Protein AF-A0A858AS15-F1 (afdb_monomer)

Radius of gyration: 31.45 Å; Cα contacts (8 Å, |Δi|>4): 24; chains: 1; bounding box: 59×58×89 Å

Sequence (136 aa):
MSDKKNLKEQKAQDKLNKIKEKQAKKQQKLEAKKSKKEEFTKLYNEFEGHDGTREGKIKAAKTKRIKKEKEKIDYKLAFKEAPVKFLKEVNKIQWSSRKNLGTKFLWVIIFIAIFGVFFFCVDWIFQTLFELIKII

Foldseek 3Di:
DPVVVVVVVVVVVVVVVVVVVVVVVVVVVVVVVVVVVVLLVVQLVVDCFPVNDSVSSNVVSVVPPDPPPPPPPPVVVCVVCVVVVVVVVVVVDPDQDPVNVVVVVVVVVVVVVVVVVVVVVVVVVVVVVCVVVVVD

Structure (mmCIF, N/CA/C/O backbone):
data_AF-A0A858AS15-F1
#
_entry.id   AF-A0A858AS15-F1
#
loop_
_atom_site.group_PDB
_atom_site.id
_atom_site.type_symbol
_atom_site.label_atom_id
_atom_site.label_alt_id
_atom_site.label_comp_id
_atom_site.label_asym_id
_atom_site.label_entity_id
_atom_site.label_seq_id
_atom_site.pdbx_PDB_ins_code
_atom_site.Cartn_x
_atom_site.Cartn_y
_atom_site.Cartn_z
_atom_site.occupancy
_atom_site.B_iso_or_equiv
_atom_site.auth_seq_id
_atom_site.auth_comp_id
_atom_site.auth_asym_id
_atom_site.auth_atom_id
_atom_site.pdbx_PDB_model_num
ATOM 1 N N . MET A 1 1 ? 3.292 10.365 48.286 1.00 51.41 1 MET A N 1
ATOM 2 C CA . MET A 1 1 ? 3.691 9.026 47.774 1.00 51.41 1 MET A CA 1
ATOM 3 C C . MET A 1 1 ? 2.512 8.124 47.360 1.00 51.41 1 MET A C 1
ATOM 5 O O . MET A 1 1 ? 2.770 7.063 46.803 1.00 51.41 1 MET A O 1
ATOM 9 N N . SER A 1 2 ? 1.246 8.525 47.556 1.00 56.69 2 SER A N 1
ATOM 10 C CA . SER A 1 2 ? 0.067 7.672 47.302 1.00 56.69 2 SER A CA 1
ATOM 11 C C . SER A 1 2 ? -0.289 7.510 45.809 1.00 56.69 2 SER A C 1
ATOM 13 O O . SER A 1 2 ? -0.571 6.406 45.342 1.00 56.69 2 SER A O 1
ATOM 15 N N . ASP A 1 3 ? -0.154 8.571 45.007 1.00 60.62 3 ASP A N 1
ATOM 16 C CA . ASP A 1 3 ? -0.640 8.586 43.611 1.00 60.62 3 ASP A CA 1
ATOM 17 C C . ASP 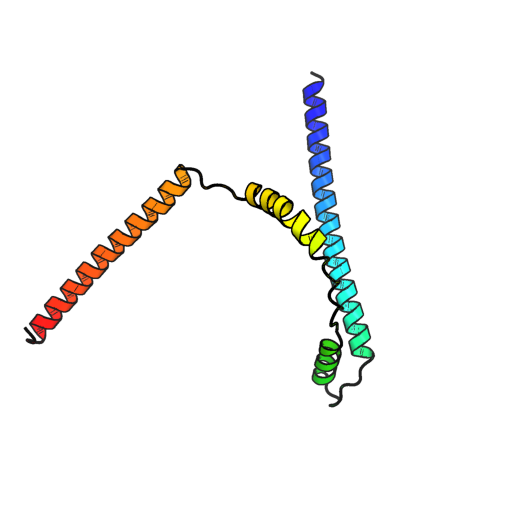A 1 3 ? 0.168 7.692 42.658 1.00 60.62 3 ASP A C 1
ATOM 19 O O . ASP A 1 3 ? -0.367 7.084 41.730 1.00 60.62 3 ASP A O 1
ATOM 23 N N . LYS A 1 4 ? 1.474 7.531 42.919 1.00 59.38 4 LYS A N 1
ATOM 24 C CA . LYS A 1 4 ? 2.346 6.646 42.125 1.00 59.38 4 LYS A CA 1
ATOM 25 C C . LYS A 1 4 ? 2.024 5.160 42.327 1.00 59.38 4 LYS A C 1
ATOM 27 O O . LYS A 1 4 ? 2.334 4.362 41.442 1.00 59.38 4 LYS A O 1
ATOM 32 N N . LYS A 1 5 ? 1.438 4.782 43.470 1.00 61.56 5 LYS A N 1
ATOM 33 C CA . LYS A 1 5 ? 1.056 3.394 43.776 1.00 61.56 5 LYS A CA 1
ATOM 34 C C . LYS A 1 5 ? -0.250 3.030 43.058 1.00 61.56 5 LYS A C 1
ATOM 36 O O . LYS A 1 5 ? -0.277 2.036 42.336 1.00 61.56 5 LYS A O 1
ATOM 41 N N . ASN A 1 6 ? -1.230 3.936 43.093 1.00 71.44 6 ASN A N 1
ATOM 42 C CA . ASN A 1 6 ? -2.490 3.833 42.347 1.00 71.44 6 ASN A CA 1
ATOM 43 C C . ASN A 1 6 ? -2.284 3.699 40.825 1.00 71.44 6 ASN A C 1
ATOM 45 O O . ASN A 1 6 ? -2.881 2.838 40.181 1.00 71.44 6 ASN A O 1
ATOM 49 N N . LEU A 1 7 ? -1.368 4.478 40.234 1.00 75.25 7 LEU A N 1
ATOM 50 C CA . LEU A 1 7 ? -1.089 4.408 38.791 1.00 75.25 7 LEU A CA 1
ATOM 51 C C . LEU A 1 7 ? -0.484 3.057 38.355 1.00 75.25 7 LEU A C 1
ATOM 53 O O . LEU A 1 7 ? -0.697 2.600 37.229 1.00 75.25 7 LEU A O 1
ATOM 57 N N . LYS A 1 8 ? 0.309 2.414 39.221 1.00 78.38 8 LYS A N 1
ATOM 58 C CA . LYS A 1 8 ? 0.900 1.095 38.939 1.00 78.38 8 LYS A CA 1
ATOM 59 C C . LYS A 1 8 ? -0.148 -0.013 39.024 1.00 78.38 8 LYS A C 1
ATOM 61 O O . LYS A 1 8 ? -0.140 -0.901 38.173 1.00 78.38 8 LYS A O 1
ATOM 66 N N . GLU A 1 9 ? -1.053 0.071 39.993 1.00 77.88 9 GLU A N 1
ATOM 67 C CA . GLU A 1 9 ? -2.166 -0.868 40.162 1.00 77.88 9 GLU A CA 1
ATOM 68 C C . GLU A 1 9 ? -3.160 -0.776 38.995 1.00 77.88 9 GLU A C 1
ATOM 70 O O . GLU A 1 9 ? -3.494 -1.803 38.404 1.00 77.88 9 GLU A O 1
ATOM 75 N N . GLN A 1 10 ? -3.509 0.436 38.548 1.00 81.06 10 GLN A N 1
ATOM 76 C CA . GLN A 1 10 ? -4.337 0.643 37.349 1.00 81.06 10 GLN A CA 1
ATOM 77 C C . GLN A 1 10 ? -3.690 0.053 36.086 1.00 81.06 10 GLN A C 1
ATOM 79 O O . GLN A 1 10 ? -4.316 -0.717 35.360 1.00 81.06 10 GLN A O 1
ATOM 84 N N . LYS A 1 11 ? -2.39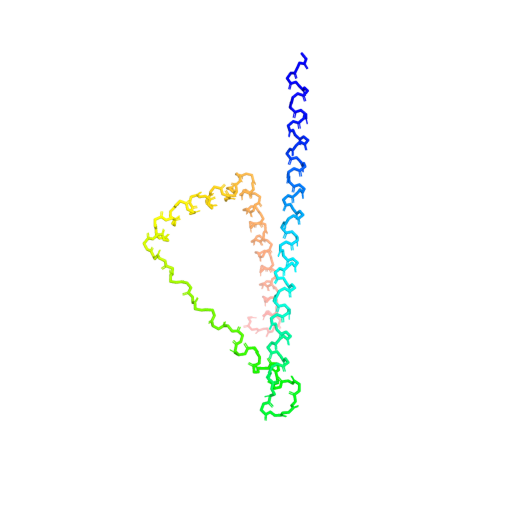4 0.310 35.854 1.00 84.50 11 LYS A N 1
ATOM 85 C CA . LYS A 1 11 ? -1.669 -0.265 34.704 1.00 84.50 11 LYS A CA 1
ATOM 86 C C . LYS A 1 11 ? -1.575 -1.793 34.759 1.00 84.50 11 LYS A C 1
ATOM 88 O O . LYS A 1 11 ? -1.518 -2.436 33.707 1.00 84.50 11 LYS A O 1
ATOM 93 N N . ALA A 1 12 ? -1.511 -2.384 35.952 1.00 84.94 12 ALA A N 1
ATOM 94 C CA . ALA A 1 12 ? -1.524 -3.835 36.123 1.00 84.94 12 ALA A CA 1
ATOM 95 C C . ALA A 1 12 ? -2.910 -4.420 35.806 1.00 84.94 12 ALA A C 1
ATOM 97 O O . ALA A 1 12 ? -2.999 -5.404 35.067 1.00 84.94 12 ALA A O 1
ATOM 98 N N . GLN A 1 13 ? -3.980 -3.770 36.271 1.00 85.94 13 GLN A N 1
ATOM 99 C CA . GLN A 1 13 ? -5.361 -4.140 35.953 1.00 85.94 13 GLN A CA 1
ATOM 100 C C . GLN A 1 13 ? -5.656 -4.013 34.450 1.00 85.94 13 GLN A C 1
ATOM 102 O O . GLN A 1 13 ? -6.184 -4.950 33.853 1.00 85.94 13 GLN A O 1
ATOM 107 N N . ASP A 1 14 ? -5.205 -2.942 33.793 1.00 86.62 14 ASP A N 1
ATOM 108 C CA . ASP A 1 14 ? -5.349 -2.764 32.341 1.00 86.62 14 ASP A CA 1
ATOM 109 C C . ASP A 1 14 ? -4.646 -3.861 31.535 1.00 86.62 14 ASP A C 1
ATOM 111 O O . ASP A 1 14 ? -5.163 -4.348 30.523 1.00 86.62 14 ASP A O 1
ATOM 115 N N . LYS A 1 15 ? -3.447 -4.272 31.964 1.00 88.62 15 LYS A N 1
ATOM 116 C CA . LYS A 1 15 ? -2.718 -5.380 31.330 1.00 88.62 15 LYS A CA 1
ATOM 117 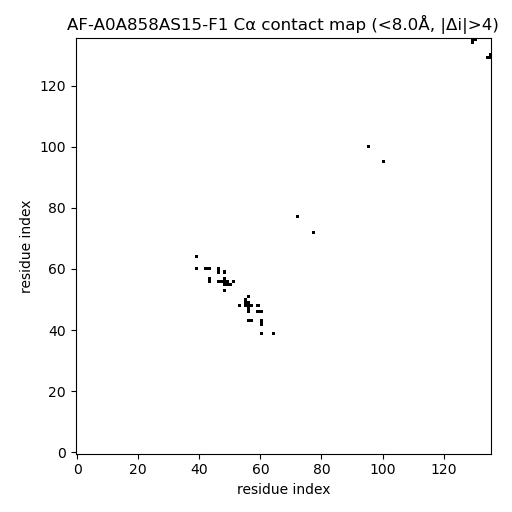C C . LYS A 1 15 ? -3.455 -6.705 31.516 1.00 88.62 15 LYS A C 1
ATOM 119 O O . LYS A 1 15 ? -3.575 -7.457 30.548 1.00 88.62 15 LYS A O 1
ATOM 124 N N . LEU A 1 16 ? -3.979 -6.968 32.713 1.00 86.69 16 LEU A N 1
ATOM 125 C CA . LEU A 1 16 ? -4.783 -8.158 32.998 1.00 86.69 16 LEU A CA 1
ATOM 126 C C . LEU A 1 16 ? -6.063 -8.187 32.154 1.00 86.69 16 LEU A C 1
ATOM 128 O O . LEU A 1 16 ? -6.358 -9.212 31.539 1.00 86.69 16 LEU A O 1
ATOM 132 N N . ASN A 1 17 ? -6.767 -7.061 32.035 1.00 91.12 17 ASN A N 1
ATOM 133 C CA . ASN A 1 17 ? -7.972 -6.939 31.212 1.00 91.12 17 ASN A CA 1
ATOM 134 C C . ASN A 1 17 ? -7.666 -7.188 29.728 1.00 91.12 17 ASN A C 1
ATOM 136 O O . ASN A 1 17 ? -8.339 -7.994 29.086 1.00 91.12 17 ASN A O 1
ATOM 140 N N . LYS A 1 18 ? -6.570 -6.626 29.198 1.00 92.31 18 LYS A N 1
ATOM 141 C CA . LYS A 1 18 ? -6.118 -6.893 27.818 1.00 92.31 18 LYS A CA 1
ATOM 142 C C . LYS A 1 18 ? -5.769 -8.363 27.572 1.00 92.31 18 LYS A C 1
ATOM 144 O O . LYS A 1 18 ? -5.991 -8.869 26.470 1.00 92.31 18 LYS A O 1
ATOM 149 N N . ILE A 1 19 ? -5.197 -9.056 28.558 1.00 91.00 19 ILE A N 1
ATOM 150 C CA . ILE A 1 19 ? -4.888 -10.490 28.454 1.00 91.00 19 ILE A CA 1
ATOM 151 C C . ILE A 1 19 ? -6.181 -11.313 28.454 1.00 91.00 19 ILE A C 1
ATOM 153 O O . ILE A 1 19 ? -6.347 -12.157 27.569 1.00 91.00 19 ILE A O 1
ATOM 157 N N . LYS A 1 20 ? -7.118 -11.015 29.363 1.00 90.62 20 LYS A N 1
ATOM 158 C CA . LYS A 1 20 ? -8.436 -11.666 29.428 1.00 90.62 20 LYS A CA 1
ATOM 159 C C . LYS A 1 20 ? -9.225 -11.474 28.132 1.00 90.62 20 LYS A C 1
ATOM 161 O O . LYS A 1 20 ? -9.712 -12.449 27.569 1.00 90.62 20 LYS A O 1
ATOM 166 N N . GLU A 1 21 ? -9.258 -10.263 27.578 1.00 89.56 21 GLU A N 1
ATOM 167 C CA . GLU A 1 21 ? -9.899 -9.994 26.283 1.00 89.56 21 GLU A CA 1
ATOM 168 C C . GLU A 1 21 ? -9.263 -10.781 25.129 1.00 89.56 21 GLU A C 1
ATOM 170 O O . GLU A 1 21 ? -9.964 -11.304 24.257 1.00 89.56 21 GLU A O 1
ATOM 175 N N . LYS A 1 22 ? -7.927 -10.880 25.095 1.00 90.69 22 LYS A N 1
ATOM 176 C CA . LYS A 1 22 ? -7.223 -11.675 24.077 1.00 90.69 22 LYS A CA 1
ATOM 177 C C . LYS A 1 22 ? -7.540 -13.165 24.209 1.00 90.69 22 LYS A C 1
ATOM 179 O O . LYS A 1 22 ? -7.685 -13.832 23.183 1.00 90.69 22 LYS A O 1
ATOM 184 N N . GLN A 1 23 ? -7.642 -13.685 25.430 1.00 90.06 23 GLN A N 1
ATOM 185 C CA . GLN A 1 23 ? -8.014 -15.077 25.690 1.00 90.06 23 GLN A CA 1
ATOM 186 C C . GLN A 1 23 ? -9.472 -15.346 25.300 1.00 90.06 23 GLN A C 1
ATOM 188 O O . GLN A 1 23 ? -9.712 -16.278 24.533 1.00 90.06 23 GLN A O 1
ATOM 193 N N . ALA A 1 24 ? -10.405 -14.471 25.683 1.00 88.12 24 ALA A N 1
ATOM 194 C CA . ALA A 1 24 ? -11.814 -14.563 25.304 1.00 88.12 24 ALA A CA 1
ATOM 195 C C . ALA A 1 24 ? -12.000 -14.537 23.776 1.00 88.12 24 ALA A C 1
ATOM 197 O O . ALA A 1 24 ? -12.673 -15.396 23.212 1.00 88.12 24 ALA A O 1
ATOM 198 N N . LYS A 1 25 ? -11.311 -13.634 23.059 1.00 89.56 25 LYS A N 1
ATOM 199 C CA . LYS A 1 25 ? -11.343 -13.595 21.582 1.00 89.56 25 LYS A CA 1
ATOM 200 C C . LYS A 1 25 ? -10.780 -14.866 20.940 1.00 89.56 25 LYS A C 1
ATOM 202 O O . LYS A 1 25 ? -11.257 -15.281 19.884 1.00 89.56 25 LYS A O 1
ATOM 207 N N . LYS A 1 26 ? -9.744 -15.476 21.528 1.00 89.75 26 LYS A N 1
ATOM 208 C CA . LYS A 1 26 ? -9.198 -16.757 21.046 1.00 89.75 26 LYS A CA 1
ATOM 209 C C . LYS A 1 26 ? -10.184 -17.903 21.287 1.00 89.75 26 LYS A C 1
ATOM 211 O O . LYS A 1 26 ? -10.390 -18.690 20.366 1.00 89.75 26 LYS A O 1
ATOM 216 N N . GLN A 1 27 ? -10.809 -17.961 22.462 1.00 86.81 27 GLN A N 1
ATOM 217 C CA . GLN A 1 27 ? -11.820 -18.964 22.810 1.00 86.81 27 GLN A CA 1
ATOM 218 C C . GLN A 1 27 ? -13.048 -18.856 21.899 1.00 86.81 27 GLN A C 1
ATOM 220 O O . GLN A 1 27 ? -13.363 -19.826 21.217 1.00 86.81 27 GLN A O 1
ATOM 225 N N . GLN A 1 28 ? -13.610 -17.658 21.720 1.00 84.69 28 GLN A N 1
ATOM 226 C CA . GLN A 1 28 ? -14.729 -17.420 20.797 1.00 84.69 28 GLN A CA 1
ATOM 227 C C . GLN A 1 28 ? -14.406 -17.834 19.351 1.00 84.69 28 GLN A C 1
ATOM 229 O O . GLN A 1 28 ? -15.231 -18.431 18.662 1.00 84.69 28 GLN A O 1
ATOM 234 N N . LYS A 1 29 ? -13.183 -17.563 18.865 1.00 87.12 29 LYS A N 1
ATOM 235 C CA . LYS A 1 29 ? -12.751 -18.009 17.526 1.00 87.12 29 LYS A CA 1
ATOM 236 C C . LYS A 1 29 ? -12.633 -19.529 17.421 1.00 87.12 29 LYS A C 1
ATOM 238 O O . LYS A 1 29 ? -12.883 -20.073 16.345 1.00 87.12 29 LYS A O 1
ATOM 243 N N . LEU A 1 30 ? -12.199 -20.203 18.483 1.00 89.62 30 LEU A N 1
ATOM 244 C CA . LEU A 1 30 ? -12.092 -21.661 18.524 1.00 89.62 30 LEU A CA 1
ATOM 245 C C . LEU A 1 30 ? -13.477 -22.306 18.588 1.00 89.62 30 LEU A C 1
ATOM 247 O O . LEU A 1 30 ? -13.742 -23.211 17.803 1.00 89.62 30 LEU A O 1
ATOM 251 N N . GLU A 1 31 ? -14.363 -21.800 19.439 1.00 85.12 31 GLU A N 1
ATOM 252 C CA . GLU A 1 31 ? -15.755 -22.244 19.560 1.00 85.12 31 GLU A CA 1
ATOM 253 C C . GLU A 1 31 ? -16.512 -22.055 18.248 1.00 85.12 31 GLU A C 1
ATOM 255 O O . GLU A 1 31 ? -17.079 -23.013 17.736 1.00 85.12 31 GLU A O 1
ATOM 260 N N . ALA A 1 32 ? -16.398 -20.888 17.607 1.00 84.00 32 ALA A N 1
ATOM 261 C CA . ALA A 1 32 ? -17.009 -20.646 16.300 1.00 84.00 32 ALA A CA 1
ATOM 262 C C . ALA A 1 32 ? -16.447 -21.551 15.186 1.00 84.00 32 ALA A C 1
ATOM 264 O O . ALA A 1 32 ? -17.130 -21.839 14.204 1.00 84.00 32 ALA A O 1
ATOM 265 N N . LYS A 1 33 ? -15.181 -21.983 15.286 1.00 85.06 33 LYS A N 1
ATOM 266 C CA . LYS A 1 33 ? -14.606 -22.969 14.356 1.00 85.06 33 LYS A CA 1
ATOM 267 C C . LYS A 1 33 ? -15.116 -24.379 14.650 1.00 85.06 33 LYS A C 1
ATOM 269 O O . LYS A 1 33 ? -15.336 -25.124 13.697 1.00 85.06 33 LYS A O 1
ATOM 274 N N . LYS A 1 34 ? -15.277 -24.745 15.925 1.00 86.31 34 LYS A N 1
ATOM 275 C CA . LYS A 1 34 ? -15.815 -26.044 16.353 1.00 86.31 34 LYS A CA 1
ATOM 276 C C . LYS A 1 34 ? -17.284 -26.184 15.969 1.00 86.31 34 LYS A C 1
ATOM 278 O O . LYS A 1 34 ? -17.594 -27.118 15.242 1.00 86.31 34 LYS A O 1
ATOM 283 N N . SER A 1 35 ? -18.124 -25.200 16.292 1.00 83.19 35 SER A N 1
ATOM 284 C CA . SER A 1 35 ? -19.545 -25.200 15.922 1.00 83.19 35 SER A CA 1
ATOM 285 C C . SER A 1 35 ? -19.736 -25.314 14.411 1.00 83.19 35 SER A C 1
ATOM 287 O O . SER A 1 35 ? -20.469 -26.174 13.939 1.00 83.19 35 SER A O 1
ATOM 289 N N . LYS A 1 36 ? -18.960 -24.562 13.618 1.00 81.69 36 LYS A N 1
ATOM 290 C CA . LYS A 1 36 ? -18.952 -24.725 12.157 1.00 81.69 36 LYS A CA 1
ATOM 291 C C . LYS A 1 36 ? -18.530 -26.133 11.738 1.00 81.69 36 LYS A C 1
ATOM 293 O O . LYS A 1 36 ? -19.101 -26.683 10.805 1.00 81.69 36 LYS A O 1
ATOM 298 N N . LYS A 1 37 ? -17.499 -26.728 12.337 1.00 83.62 37 LYS A N 1
ATOM 299 C CA . LYS A 1 37 ? -17.101 -28.097 11.972 1.00 83.62 37 LYS A CA 1
ATOM 300 C C . LYS A 1 37 ? -18.207 -29.101 12.298 1.00 83.62 37 LYS A C 1
ATOM 302 O O . LYS A 1 37 ? -18.515 -29.906 11.432 1.00 83.62 37 LYS A O 1
ATOM 307 N N . GLU A 1 38 ? -18.828 -28.983 13.466 1.00 83.69 38 GLU A N 1
ATOM 308 C CA . GLU A 1 38 ? -19.921 -29.845 13.930 1.00 83.69 38 GLU A CA 1
ATOM 309 C C . GLU A 1 38 ? -21.177 -29.721 13.061 1.00 83.69 38 GLU A C 1
ATOM 311 O O . GLU A 1 38 ? -21.756 -30.730 12.666 1.00 83.69 38 GLU A O 1
ATOM 316 N N . GLU A 1 39 ? -21.563 -28.499 12.688 1.00 80.50 39 GLU A N 1
ATOM 317 C CA . GLU A 1 39 ? -22.635 -28.252 11.715 1.00 80.50 39 GLU A CA 1
ATOM 318 C C . GLU A 1 39 ? -22.331 -28.916 10.366 1.00 80.50 39 GLU A C 1
ATOM 320 O O . GLU A 1 39 ? -23.218 -29.475 9.729 1.00 80.50 39 GLU A O 1
ATOM 325 N N . PHE A 1 40 ? -21.069 -28.877 9.921 1.00 77.94 40 PHE A N 1
ATOM 326 C CA . PHE A 1 40 ? -20.679 -29.515 8.665 1.00 77.94 40 PHE A CA 1
ATOM 327 C C . PHE A 1 40 ? -20.739 -31.033 8.737 1.00 77.94 40 PHE A C 1
ATOM 329 O O . PHE A 1 40 ? -21.217 -31.650 7.794 1.00 77.94 40 PHE A O 1
ATOM 336 N N . THR A 1 41 ? -20.236 -31.638 9.814 1.00 81.69 41 THR A N 1
ATOM 337 C CA . THR A 1 41 ? -20.257 -33.096 9.971 1.00 81.69 41 THR A CA 1
ATOM 338 C C . THR A 1 41 ? -21.677 -33.622 10.112 1.00 81.69 41 THR A C 1
ATOM 340 O O . THR A 1 41 ? -21.974 -34.655 9.523 1.00 81.69 41 THR A O 1
ATOM 343 N N . LYS A 1 42 ? -22.568 -32.896 10.802 1.00 83.25 42 LYS A N 1
ATOM 344 C CA . LYS A 1 42 ? -24.001 -33.231 10.847 1.00 83.25 42 LYS A CA 1
ATOM 345 C C . LYS A 1 42 ? -24.614 -33.236 9.444 1.00 83.25 42 LYS A C 1
ATOM 347 O O . LYS A 1 42 ? -25.138 -34.261 9.031 1.00 83.25 42 LYS A O 1
ATOM 352 N N . LEU A 1 43 ? -24.434 -32.154 8.681 1.00 71.38 43 LEU A N 1
ATOM 353 C CA . LEU A 1 43 ? -24.922 -32.072 7.298 1.00 71.38 43 LEU A CA 1
ATOM 354 C C . LEU A 1 43 ? -24.297 -33.148 6.398 1.00 71.38 43 LEU A C 1
ATOM 356 O O . LEU A 1 43 ? -24.979 -33.746 5.582 1.00 71.38 43 LEU A O 1
ATOM 360 N N . TYR A 1 44 ? -23.000 -33.417 6.536 1.00 72.31 44 TYR A N 1
ATOM 361 C CA . TYR A 1 44 ? -22.310 -34.425 5.730 1.00 72.31 44 TYR A CA 1
ATOM 362 C C . TYR A 1 44 ? -22.827 -35.849 5.992 1.00 72.31 44 TYR A C 1
ATOM 364 O O . TYR A 1 44 ? -22.900 -36.641 5.056 1.00 72.31 44 TYR A O 1
ATOM 372 N N . ASN A 1 45 ? -23.186 -36.163 7.239 1.00 77.69 45 ASN A N 1
ATOM 373 C CA . ASN A 1 45 ? -23.730 -37.469 7.617 1.00 77.69 45 ASN A CA 1
ATOM 374 C C . ASN A 1 45 ? -25.212 -37.625 7.242 1.00 77.69 45 ASN A C 1
ATOM 376 O O . ASN A 1 45 ? -25.658 -38.745 7.030 1.00 77.69 45 ASN A O 1
ATOM 380 N N . GLU A 1 46 ? -25.958 -36.524 7.153 1.00 74.62 46 GLU A N 1
ATOM 381 C CA . GLU A 1 46 ? -27.376 -36.519 6.773 1.00 74.62 46 GLU A CA 1
ATOM 382 C C . GLU A 1 46 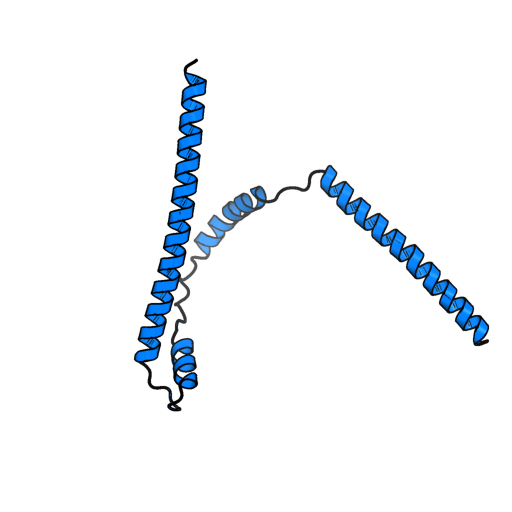? -27.593 -36.752 5.265 1.00 74.62 46 GLU A C 1
ATOM 384 O O . GLU A 1 46 ? -28.650 -37.230 4.864 1.00 74.62 46 GLU A O 1
ATOM 389 N N . PHE A 1 47 ? -26.602 -36.448 4.413 1.00 64.56 47 PHE A N 1
ATOM 390 C CA . PHE A 1 47 ? -26.744 -36.575 2.958 1.00 64.56 47 PHE A CA 1
ATOM 391 C C . PHE A 1 47 ? -26.033 -37.799 2.372 1.00 64.56 47 PHE A C 1
ATOM 393 O O . PHE A 1 47 ? -24.811 -37.966 2.456 1.00 64.56 47 PHE A O 1
ATOM 400 N N . GLU A 1 48 ? -26.792 -38.596 1.627 1.00 61.16 48 GLU A N 1
ATOM 401 C CA . GLU A 1 48 ? -26.257 -39.500 0.617 1.00 61.16 48 GLU A CA 1
ATOM 402 C C . GLU A 1 48 ? -26.142 -38.729 -0.703 1.00 61.16 48 GLU A C 1
ATOM 404 O O . GLU A 1 48 ? -27.105 -38.170 -1.217 1.00 61.16 48 GLU A O 1
ATOM 409 N N . GLY A 1 49 ? -24.915 -38.568 -1.198 1.00 57.97 49 GLY A N 1
ATOM 410 C CA . GLY A 1 49 ? -24.649 -37.836 -2.430 1.00 57.97 49 GLY A CA 1
ATOM 411 C C . GLY A 1 49 ? -25.212 -38.602 -3.621 1.00 57.97 49 GLY A C 1
ATOM 412 O O . GLY A 1 49 ? -25.148 -39.826 -3.638 1.00 57.97 49 GLY A O 1
ATOM 413 N N . HIS A 1 50 ? -25.698 -37.869 -4.621 1.00 56.09 50 HIS A N 1
ATOM 414 C CA . HIS A 1 50 ? -26.325 -38.401 -5.835 1.00 56.09 50 HIS A CA 1
ATOM 415 C C . HIS A 1 50 ? -25.473 -39.458 -6.576 1.00 56.09 50 HIS A C 1
ATOM 417 O O . HIS A 1 50 ? -26.021 -40.343 -7.216 1.00 56.09 50 HIS A O 1
ATOM 423 N N . ASP A 1 51 ? -24.144 -39.419 -6.414 1.00 61.28 51 ASP A N 1
ATOM 424 C CA . ASP A 1 51 ? -23.195 -40.282 -7.133 1.00 61.28 51 ASP A CA 1
ATOM 425 C C . ASP A 1 51 ? -22.483 -41.314 -6.230 1.00 61.28 51 ASP A C 1
ATOM 427 O O . ASP A 1 51 ? -21.436 -41.845 -6.603 1.00 61.28 51 ASP A O 1
ATOM 431 N N . GLY A 1 52 ? -22.952 -41.535 -4.990 1.00 64.75 52 GLY A N 1
ATOM 432 C CA . GLY A 1 52 ? -22.372 -42.499 -4.029 1.00 64.75 52 GLY A CA 1
ATOM 433 C C . GLY A 1 52 ? -20.944 -42.186 -3.535 1.00 64.75 52 GLY A C 1
ATOM 434 O O . GLY A 1 52 ? -20.466 -42.766 -2.560 1.00 64.75 52 GLY A O 1
ATOM 435 N N . THR A 1 53 ? -20.262 -41.224 -4.154 1.00 74.38 53 THR A N 1
ATOM 436 C CA . THR A 1 53 ? -18.878 -40.834 -3.875 1.00 74.38 53 THR A CA 1
ATOM 437 C C . THR A 1 53 ? -18.768 -39.753 -2.796 1.00 74.38 53 THR A C 1
ATOM 439 O O . THR A 1 53 ? -19.626 -38.879 -2.623 1.00 74.38 53 THR A O 1
ATOM 442 N N . ARG A 1 54 ? -17.644 -39.777 -2.065 1.00 73.31 54 ARG A N 1
ATOM 443 C CA . ARG A 1 54 ? -17.304 -38.821 -0.992 1.00 73.31 54 ARG A CA 1
ATOM 444 C C . ARG A 1 54 ? -17.326 -37.362 -1.467 1.00 73.31 54 ARG A C 1
ATOM 446 O O . ARG A 1 54 ? -17.708 -36.470 -0.711 1.00 73.31 54 ARG A O 1
ATOM 453 N N . GLU A 1 55 ? -16.957 -37.114 -2.720 1.00 72.81 55 GLU A N 1
ATOM 454 C CA . GLU A 1 55 ? -16.935 -35.773 -3.311 1.00 72.81 55 GLU A CA 1
ATOM 455 C C . GLU A 1 55 ? -18.337 -35.215 -3.584 1.00 72.81 55 GLU A C 1
ATOM 457 O O . GLU A 1 55 ? -18.587 -34.034 -3.321 1.00 72.81 55 GLU A O 1
ATOM 462 N N . GLY A 1 56 ? -19.272 -36.063 -4.027 1.00 73.38 56 GLY A N 1
ATOM 463 C CA . GLY A 1 56 ? -20.676 -35.694 -4.227 1.00 73.38 56 GLY A CA 1
ATOM 464 C C . GLY A 1 56 ? -21.349 -35.275 -2.918 1.00 73.38 56 GLY A C 1
ATOM 465 O O . GLY A 1 56 ? -22.005 -34.232 -2.861 1.00 73.38 56 GLY A O 1
ATOM 466 N N . LYS A 1 57 ? -21.081 -36.009 -1.826 1.00 71.88 57 LYS A N 1
ATOM 467 C CA . LYS A 1 57 ? -21.556 -35.668 -0.470 1.00 71.88 57 LYS A CA 1
ATOM 468 C C . LYS A 1 57 ? -21.038 -34.302 0.000 1.00 71.88 57 LYS A C 1
ATOM 470 O O . LYS A 1 57 ? -21.796 -33.496 0.539 1.00 71.88 57 LYS A O 1
ATOM 475 N N . ILE A 1 58 ? -19.764 -33.989 -0.261 1.00 71.38 58 ILE A N 1
ATOM 476 C CA . ILE A 1 58 ? -19.158 -32.695 0.102 1.00 71.38 58 ILE A CA 1
ATOM 477 C C . ILE A 1 58 ? -19.781 -31.540 -0.693 1.00 71.38 58 ILE A C 1
ATOM 479 O O . ILE A 1 58 ? -20.027 -30.474 -0.120 1.00 71.38 58 ILE A O 1
ATOM 483 N N . LYS A 1 59 ? -20.025 -31.722 -1.997 1.00 72.06 59 LYS A N 1
ATOM 484 C CA . LYS A 1 59 ? -20.642 -30.692 -2.849 1.00 72.06 59 LYS A CA 1
ATOM 485 C C . LYS A 1 59 ? -22.093 -30.427 -2.432 1.00 72.06 59 LYS A C 1
ATOM 487 O O . LYS A 1 59 ? -22.435 -29.270 -2.202 1.00 72.06 59 LYS A O 1
ATOM 492 N N . ALA A 1 60 ? -22.898 -31.471 -2.227 1.00 70.69 60 ALA A N 1
ATOM 493 C CA . ALA A 1 60 ? -24.285 -31.345 -1.771 1.00 70.69 60 ALA A CA 1
ATOM 494 C C . ALA A 1 60 ? -24.386 -30.655 -0.398 1.00 70.69 60 ALA A C 1
ATOM 496 O O . ALA A 1 60 ? -25.140 -29.689 -0.237 1.00 70.69 60 ALA A O 1
ATOM 497 N N . ALA A 1 61 ? -23.546 -31.072 0.558 1.00 68.31 61 ALA A N 1
ATOM 498 C CA . ALA A 1 61 ? -23.482 -30.448 1.874 1.00 68.31 61 ALA A CA 1
ATOM 499 C C . ALA A 1 61 ? -23.096 -28.964 1.780 1.00 68.31 61 ALA A C 1
ATOM 501 O O . ALA A 1 61 ? -23.718 -28.153 2.453 1.00 68.31 61 ALA A O 1
ATOM 502 N N . LYS A 1 62 ? -22.123 -28.580 0.932 1.00 67.81 62 LYS A N 1
ATOM 503 C CA . LYS A 1 62 ? -21.691 -27.177 0.739 1.00 67.81 62 LYS A CA 1
ATOM 504 C C . LYS A 1 62 ? -22.761 -26.289 0.105 1.00 67.81 62 LYS A C 1
ATOM 506 O O . LYS A 1 62 ? -22.915 -25.156 0.550 1.00 67.81 62 LYS A O 1
ATOM 511 N N . THR A 1 63 ? -23.494 -26.777 -0.892 1.00 67.31 63 THR A N 1
ATOM 512 C CA . THR A 1 63 ? -24.525 -25.987 -1.589 1.00 67.31 63 THR A CA 1
ATOM 513 C C . THR A 1 63 ? -25.717 -25.683 -0.680 1.00 67.31 63 THR A C 1
ATOM 515 O O . THR A 1 63 ? -26.232 -24.566 -0.694 1.00 67.31 63 THR A O 1
ATOM 518 N N . LYS A 1 64 ? -26.112 -26.636 0.177 1.00 64.81 64 LYS A N 1
ATOM 519 C CA . LYS A 1 64 ? -27.139 -26.417 1.213 1.00 64.81 64 LYS A CA 1
ATOM 520 C C . LYS A 1 64 ? -26.622 -25.655 2.431 1.00 64.81 64 LYS A C 1
ATOM 522 O O . LYS A 1 64 ? -27.426 -25.126 3.197 1.00 64.81 64 LYS A O 1
ATOM 527 N N . ARG A 1 65 ? -25.298 -25.554 2.600 1.00 59.69 65 ARG A N 1
ATOM 528 C CA . ARG A 1 65 ? -24.634 -24.818 3.678 1.00 59.69 65 ARG A CA 1
ATOM 529 C C . ARG A 1 65 ? -24.742 -23.303 3.523 1.00 59.69 65 ARG A C 1
ATOM 531 O O . ARG A 1 65 ? -23.742 -22.605 3.636 1.00 59.69 65 ARG A O 1
ATOM 538 N N . ILE A 1 66 ? -25.972 -22.797 3.471 1.00 59.28 66 ILE A N 1
ATOM 539 C CA . ILE A 1 66 ? -26.312 -21.462 3.953 1.00 59.28 66 ILE A CA 1
ATOM 540 C C . ILE A 1 66 ? -26.198 -20.380 2.861 1.00 59.28 66 ILE A C 1
ATOM 542 O O . ILE A 1 66 ? -25.255 -19.590 2.825 1.00 59.28 66 ILE A O 1
ATOM 546 N N . LYS A 1 67 ? -27.271 -20.203 2.076 1.00 54.53 67 LYS A N 1
ATOM 547 C CA . LYS A 1 67 ? -27.781 -18.834 1.911 1.00 54.53 67 LYS A CA 1
ATOM 548 C C . LYS A 1 67 ? -28.335 -18.447 3.281 1.00 54.53 67 LYS A C 1
ATOM 550 O O . LYS A 1 67 ? -29.490 -18.715 3.580 1.00 54.53 67 LYS A O 1
ATOM 555 N N . LYS A 1 68 ? -27.481 -17.903 4.151 1.00 59.53 68 LYS A N 1
ATOM 556 C CA . LYS A 1 68 ? -27.941 -17.172 5.339 1.00 59.53 68 LYS A CA 1
ATOM 557 C C . LYS A 1 68 ? -28.816 -16.094 4.738 1.00 59.53 68 LYS A C 1
ATOM 559 O O . LYS A 1 68 ? -28.324 -15.355 3.882 1.00 59.53 68 LYS A O 1
ATOM 564 N N . GLU A 1 69 ? -30.096 -16.087 5.078 1.00 56.81 69 GLU A N 1
ATOM 565 C CA . GLU A 1 69 ? -30.964 -14.979 4.722 1.00 56.81 69 GLU A CA 1
ATOM 566 C C . GLU A 1 69 ? -30.212 -13.724 5.166 1.00 56.81 69 GLU A C 1
ATOM 568 O O . GLU A 1 69 ? -29.827 -13.608 6.331 1.00 56.81 69 GLU A O 1
ATOM 573 N N . LYS A 1 70 ? -29.792 -12.895 4.201 1.00 57.31 70 LYS A N 1
ATOM 574 C CA . LYS A 1 70 ? -29.043 -11.685 4.528 1.00 57.31 70 LYS A CA 1
ATOM 575 C C . LYS A 1 70 ? -29.982 -10.900 5.430 1.00 57.31 70 LYS A C 1
ATOM 577 O O . LYS A 1 70 ? -31.051 -10.519 4.959 1.00 57.31 70 LYS A O 1
ATOM 582 N N . GLU A 1 71 ? -29.616 -10.717 6.700 1.00 62.72 71 GLU A N 1
ATOM 583 C CA . GLU A 1 71 ? -30.355 -9.827 7.592 1.00 62.72 71 GLU A CA 1
ATOM 584 C C . GLU A 1 71 ? -30.602 -8.535 6.819 1.00 62.72 71 GLU A C 1
ATOM 586 O O . GLU A 1 71 ? -29.668 -7.977 6.229 1.00 62.72 71 GLU A O 1
ATOM 591 N N . LYS A 1 72 ? -31.873 -8.134 6.716 1.00 62.38 72 LYS A N 1
ATOM 592 C CA . LYS A 1 72 ? -32.263 -6.930 5.988 1.00 62.38 72 LYS A CA 1
ATOM 593 C C . LYS A 1 72 ? -31.543 -5.772 6.663 1.00 62.38 72 LYS A C 1
ATOM 595 O O . LYS A 1 72 ? -31.912 -5.363 7.758 1.00 62.38 72 LYS A O 1
ATOM 600 N N . ILE A 1 73 ? -30.467 -5.305 6.036 1.00 62.44 73 ILE A N 1
ATOM 601 C CA . ILE A 1 73 ? -29.708 -4.168 6.535 1.00 62.44 73 ILE A CA 1
ATOM 602 C C . ILE A 1 73 ? -30.675 -2.998 6.496 1.00 62.44 73 ILE A C 1
ATOM 604 O O . ILE A 1 73 ? -31.153 -2.616 5.429 1.00 62.44 73 ILE A O 1
ATOM 608 N N . ASP A 1 74 ? -30.990 -2.461 7.666 1.00 75.06 74 ASP A N 1
ATOM 609 C CA . ASP A 1 74 ? -31.867 -1.313 7.778 1.00 75.06 74 ASP A CA 1
ATOM 610 C C . ASP A 1 74 ? -31.107 -0.094 7.239 1.00 75.06 74 ASP A C 1
ATOM 612 O O . ASP A 1 74 ? -30.304 0.536 7.933 1.00 75.06 74 ASP A O 1
ATOM 616 N N . TYR A 1 7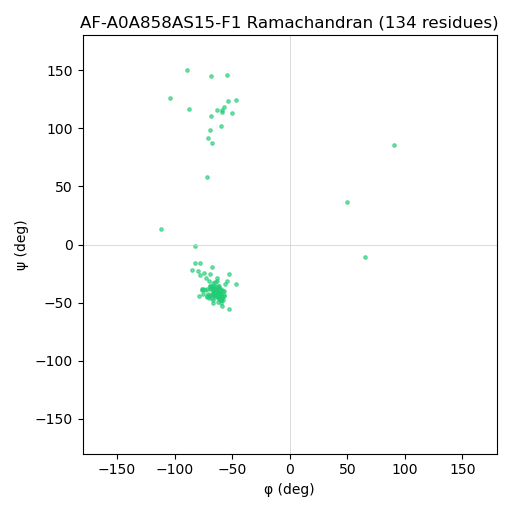5 ? -31.267 0.178 5.940 1.00 71.75 75 TYR A N 1
ATOM 617 C CA . TYR A 1 75 ? -30.480 1.172 5.204 1.00 71.75 75 TYR A CA 1
ATOM 618 C C . TYR A 1 75 ? -30.540 2.549 5.865 1.00 71.75 75 TYR A C 1
ATOM 620 O O . TYR A 1 75 ? -29.557 3.286 5.852 1.00 71.75 75 TYR A O 1
ATOM 628 N N . LYS A 1 76 ? -31.666 2.874 6.508 1.00 77.94 76 LYS A N 1
ATOM 629 C CA . LYS A 1 76 ? -31.863 4.132 7.232 1.00 77.94 76 LYS A CA 1
ATOM 630 C C . LYS A 1 76 ? -30.987 4.218 8.484 1.00 77.94 76 LYS A C 1
ATOM 632 O O . LYS A 1 76 ? -30.471 5.292 8.792 1.00 77.94 76 LYS A O 1
ATOM 637 N N . LEU A 1 77 ? -30.789 3.101 9.183 1.00 74.62 77 LEU A N 1
ATOM 638 C CA . LEU A 1 77 ? -29.896 3.011 10.337 1.00 74.62 77 LEU A CA 1
ATOM 639 C C . LEU A 1 77 ? -28.428 2.994 9.886 1.00 74.62 77 LEU A C 1
ATOM 641 O O . LEU A 1 77 ? -27.609 3.740 10.419 1.00 74.62 77 LEU A O 1
ATOM 645 N N . ALA A 1 78 ? -28.115 2.241 8.827 1.00 72.56 78 ALA A N 1
ATOM 646 C CA . ALA A 1 78 ? -26.777 2.189 8.245 1.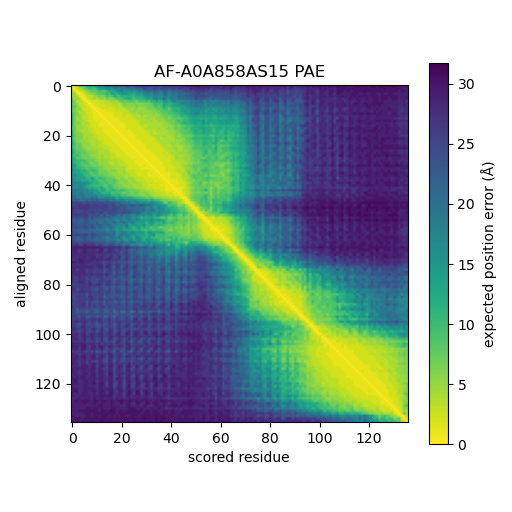00 72.56 78 ALA A CA 1
ATOM 647 C C . ALA A 1 78 ? -26.305 3.560 7.730 1.00 72.56 78 ALA A C 1
ATOM 649 O O . ALA A 1 78 ? -25.158 3.926 7.972 1.00 72.56 78 ALA A O 1
ATOM 650 N N . PHE A 1 79 ? -27.177 4.352 7.095 1.00 77.19 79 PHE A N 1
ATOM 651 C CA . PHE A 1 79 ? -26.849 5.712 6.647 1.00 77.19 79 PHE A CA 1
ATOM 652 C C . PHE A 1 79 ? -26.653 6.698 7.800 1.00 77.19 79 PHE A C 1
ATOM 654 O O . PHE A 1 79 ? -25.788 7.564 7.710 1.00 77.19 79 PHE A O 1
ATOM 661 N N . LYS A 1 80 ? -27.417 6.570 8.891 1.00 80.38 80 LYS A N 1
ATOM 662 C CA . LYS A 1 80 ? -27.227 7.405 10.089 1.00 80.38 80 LYS A CA 1
ATOM 663 C C . LYS A 1 80 ? -25.928 7.069 10.822 1.00 80.38 80 LYS A C 1
ATOM 665 O O . LYS A 1 80 ? -25.264 7.961 11.343 1.00 80.38 80 LYS A O 1
ATOM 670 N N . GLU A 1 81 ? -25.540 5.797 10.835 1.00 78.06 81 GLU A N 1
ATOM 671 C CA . GLU A 1 81 ? -24.303 5.339 11.474 1.00 78.06 81 GLU A CA 1
ATOM 672 C C . GLU A 1 81 ? -23.061 5.462 10.588 1.00 78.06 81 GLU A C 1
ATOM 674 O O . GLU A 1 81 ? -21.946 5.509 11.112 1.00 78.06 81 GLU A O 1
ATOM 679 N N . ALA A 1 82 ? -23.231 5.513 9.266 1.00 78.94 82 ALA A N 1
ATOM 680 C CA . ALA A 1 82 ? -22.147 5.642 8.302 1.00 78.94 82 ALA A CA 1
ATOM 681 C C . ALA A 1 82 ? -21.226 6.835 8.606 1.00 78.94 82 ALA A C 1
ATOM 683 O O . ALA A 1 82 ? -20.038 6.589 8.805 1.00 78.94 82 ALA A O 1
ATOM 684 N N . PRO A 1 83 ? -21.697 8.093 8.730 1.00 83.19 83 PRO A N 1
ATOM 685 C CA . PRO A 1 83 ? -20.804 9.232 8.947 1.00 83.19 83 PRO A CA 1
ATOM 686 C C . PRO A 1 83 ? -20.035 9.121 10.269 1.00 83.19 83 PRO A C 1
ATOM 688 O O . PRO A 1 83 ? -18.845 9.418 10.324 1.00 83.19 83 PRO A O 1
ATOM 691 N N . VAL A 1 84 ? -20.671 8.609 11.327 1.00 84.88 84 VAL A N 1
ATOM 692 C CA . VAL A 1 84 ? -20.022 8.415 12.634 1.00 84.88 84 VAL A CA 1
ATOM 693 C C . VAL A 1 84 ? -18.976 7.294 12.579 1.00 84.88 84 VAL A C 1
ATOM 695 O O . VAL A 1 84 ? -17.906 7.412 13.183 1.00 84.88 84 VAL A O 1
ATOM 698 N N . LYS A 1 85 ? -19.245 6.208 11.843 1.00 81.94 85 LYS A N 1
ATOM 699 C CA . LYS A 1 85 ? -18.275 5.129 11.592 1.00 81.94 85 LYS A CA 1
ATOM 700 C C . LYS A 1 85 ? -17.111 5.615 10.729 1.00 81.94 85 LYS A C 1
ATOM 702 O O . LYS A 1 85 ? -15.967 5.352 11.089 1.00 81.94 85 LYS A O 1
ATOM 707 N N . PHE A 1 86 ? -17.383 6.398 9.687 1.00 85.06 86 PHE A N 1
ATOM 708 C CA . PHE A 1 86 ? -16.363 7.029 8.853 1.00 85.06 86 PHE A CA 1
ATOM 709 C C . PHE A 1 86 ? -15.457 7.945 9.672 1.00 85.06 86 PHE A C 1
ATOM 711 O O . PHE A 1 86 ? -14.246 7.797 9.602 1.00 85.06 86 PHE A O 1
ATOM 718 N N . LEU A 1 87 ? -16.000 8.818 10.523 1.00 84.31 87 LEU A N 1
ATOM 719 C CA . LEU A 1 87 ? -15.185 9.685 11.386 1.00 84.31 87 LEU A CA 1
ATOM 720 C C . LEU A 1 87 ? -14.306 8.883 12.361 1.00 84.31 87 LEU A C 1
ATOM 722 O O . LEU A 1 87 ? -13.141 9.222 12.581 1.00 84.31 87 LEU A O 1
ATOM 726 N N . LYS A 1 88 ? -14.826 7.777 12.909 1.00 83.38 88 LYS A N 1
ATOM 727 C CA . LYS A 1 88 ? -14.035 6.856 13.743 1.00 83.38 88 LYS A CA 1
ATOM 728 C C . LYS A 1 88 ? -12.936 6.141 12.959 1.00 83.38 88 LYS A C 1
ATOM 730 O O . LYS A 1 88 ? -11.895 5.833 13.537 1.00 83.38 88 LYS A O 1
ATOM 735 N N . GLU A 1 89 ? -13.152 5.847 11.683 1.00 83.94 89 GLU A N 1
ATOM 736 C CA . GLU A 1 89 ? -12.132 5.270 10.806 1.00 83.94 89 GLU A CA 1
ATOM 737 C C . GLU A 1 89 ? -11.107 6.308 10.352 1.00 83.94 89 GLU A C 1
ATOM 739 O O . GLU A 1 89 ? -9.916 6.020 10.397 1.00 83.94 89 GLU A O 1
ATOM 744 N N . VAL A 1 90 ? -11.530 7.534 10.046 1.00 84.00 90 VAL A N 1
ATOM 745 C CA . VAL A 1 90 ? -10.646 8.660 9.716 1.00 84.00 90 VAL A CA 1
ATOM 746 C C . VAL A 1 90 ? -9.702 8.967 10.875 1.00 84.00 90 VAL A C 1
ATOM 748 O O . VAL A 1 90 ? -8.515 9.182 10.656 1.00 84.00 90 VAL A O 1
ATOM 751 N N . ASN A 1 91 ? -10.174 8.881 12.121 1.00 81.56 91 ASN A N 1
ATOM 752 C CA . ASN A 1 91 ? -9.309 9.047 13.291 1.00 81.56 91 ASN A CA 1
ATOM 753 C C . ASN A 1 91 ? -8.271 7.914 13.461 1.00 81.56 91 ASN A C 1
ATOM 755 O O . ASN A 1 91 ? -7.269 8.084 14.151 1.00 81.56 91 ASN A O 1
ATOM 759 N N . LYS A 1 92 ? -8.483 6.742 12.841 1.00 84.38 92 LYS A N 1
ATOM 760 C CA . LYS A 1 92 ? -7.472 5.667 12.795 1.00 84.38 92 LYS A CA 1
ATOM 761 C C . LYS A 1 92 ? -6.439 5.885 11.694 1.00 84.38 92 LYS A C 1
ATOM 763 O O . LYS A 1 92 ? -5.406 5.215 11.712 1.00 84.38 92 LYS A O 1
ATOM 768 N N . ILE A 1 93 ? -6.706 6.768 10.732 1.00 82.12 93 ILE A N 1
ATOM 769 C CA . ILE A 1 93 ? -5.756 7.079 9.670 1.00 82.12 93 ILE A CA 1
ATOM 770 C C . ILE A 1 93 ? -4.588 7.821 10.314 1.00 82.12 93 ILE A C 1
ATOM 772 O O . ILE A 1 93 ? -4.708 8.959 10.765 1.00 82.12 93 ILE A O 1
ATOM 776 N N . GLN A 1 94 ? -3.434 7.158 10.368 1.00 74.88 94 GLN A N 1
ATOM 777 C CA . GLN A 1 94 ? -2.188 7.824 10.711 1.00 74.88 94 GLN A CA 1
ATOM 778 C C . GLN A 1 94 ? -1.821 8.754 9.560 1.00 74.88 94 GLN A C 1
ATOM 780 O O . GLN A 1 94 ? -1.259 8.323 8.551 1.00 74.88 94 GLN A O 1
ATOM 785 N N . TRP A 1 95 ? -2.148 10.035 9.715 1.00 76.75 95 TRP A N 1
ATOM 786 C CA . TRP A 1 95 ? -1.682 11.083 8.821 1.00 76.75 95 TRP A CA 1
ATOM 787 C C . TRP A 1 95 ? -0.163 11.012 8.744 1.00 76.75 95 TRP A C 1
ATOM 789 O O . TRP A 1 95 ? 0.539 11.024 9.760 1.00 76.75 95 TRP A O 1
ATOM 799 N N . SER A 1 96 ? 0.353 10.867 7.527 1.00 69.56 96 SER A N 1
ATOM 800 C CA . SER A 1 96 ? 1.789 10.826 7.312 1.00 69.56 96 SER A CA 1
ATOM 801 C C . SER A 1 96 ? 2.391 12.126 7.828 1.00 69.56 96 SER A C 1
ATOM 803 O O . SER A 1 96 ? 2.111 13.201 7.300 1.00 69.56 96 SER A O 1
ATOM 805 N N . SER A 1 97 ? 3.229 12.026 8.857 1.00 77.25 97 SER A N 1
ATOM 806 C CA . SER A 1 97 ? 4.025 13.159 9.321 1.00 77.25 97 SER A CA 1
ATOM 807 C C . SER A 1 97 ? 4.838 13.732 8.155 1.00 77.25 97 SER A C 1
AT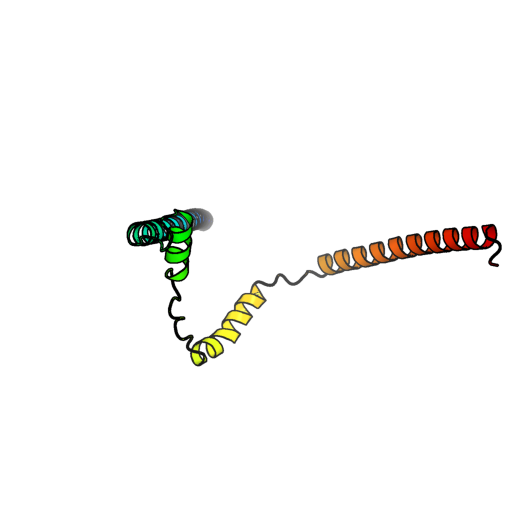OM 809 O O . SER A 1 97 ? 5.308 12.973 7.302 1.00 77.25 97 SER A O 1
ATOM 811 N N . ARG A 1 98 ? 5.051 15.055 8.139 1.00 74.25 98 ARG A N 1
ATOM 812 C CA . ARG A 1 98 ? 5.849 15.775 7.125 1.00 74.25 98 ARG A CA 1
ATOM 813 C C . ARG A 1 98 ? 7.189 15.085 6.838 1.00 74.25 98 ARG A C 1
ATOM 815 O O . ARG A 1 98 ? 7.627 15.037 5.694 1.00 74.25 98 ARG A O 1
ATOM 822 N N . LYS A 1 99 ? 7.785 14.465 7.864 1.00 75.19 99 LYS A N 1
ATOM 823 C CA . LYS A 1 99 ? 9.013 13.666 7.757 1.00 75.19 99 LYS A CA 1
ATOM 824 C C . LYS A 1 99 ? 8.843 12.395 6.909 1.00 75.19 99 LYS A C 1
ATOM 826 O O . LYS A 1 99 ? 9.674 12.134 6.050 1.00 75.19 99 LYS A O 1
ATOM 831 N N . ASN A 1 100 ? 7.764 11.637 7.113 1.00 80.12 100 ASN A N 1
ATOM 832 C CA . ASN A 1 100 ? 7.463 10.418 6.348 1.00 80.12 100 ASN A CA 1
ATOM 833 C C . ASN A 1 100 ? 7.010 10.723 4.917 1.00 80.12 100 ASN A C 1
ATOM 835 O O . ASN A 1 100 ? 7.184 9.897 4.024 1.00 80.12 100 ASN A O 1
ATOM 839 N N . LEU A 1 101 ? 6.394 11.886 4.705 1.00 80.94 101 LEU A N 1
ATOM 840 C CA . LEU A 1 101 ? 6.002 12.327 3.374 1.00 80.94 101 LEU A CA 1
ATOM 841 C C . LEU A 1 101 ? 7.242 12.719 2.555 1.00 80.94 101 LEU A C 1
ATOM 843 O O . LEU A 1 101 ? 7.397 12.265 1.424 1.00 80.94 101 LEU A O 1
ATOM 847 N N . GLY A 1 102 ? 8.170 13.463 3.169 1.00 85.31 102 GLY A N 1
ATOM 848 C CA . GLY A 1 102 ? 9.441 13.839 2.550 1.00 85.31 102 GLY A CA 1
ATOM 849 C C . GLY A 1 102 ? 10.321 12.640 2.191 1.00 85.31 102 GLY A C 1
ATOM 850 O O . GLY A 1 102 ? 10.840 12.588 1.081 1.00 85.31 102 GLY A O 1
ATOM 851 N N . THR A 1 103 ? 10.449 11.638 3.069 1.00 86.50 103 THR A N 1
ATOM 852 C CA . THR A 1 103 ? 11.260 10.441 2.769 1.00 86.50 103 THR A CA 1
ATOM 853 C C . THR A 1 103 ? 10.682 9.596 1.638 1.00 86.50 103 THR A C 1
ATOM 855 O O . THR A 1 103 ? 11.444 9.101 0.812 1.00 86.50 103 THR A O 1
ATOM 858 N N . LYS A 1 104 ? 9.352 9.453 1.556 1.00 88.94 104 LYS A N 1
ATOM 859 C CA . LYS A 1 104 ? 8.699 8.765 0.430 1.00 88.94 104 LYS A CA 1
ATOM 860 C C . LYS A 1 104 ? 8.893 9.522 -0.881 1.00 88.94 104 LYS A C 1
ATOM 862 O O . LYS A 1 104 ? 9.209 8.906 -1.889 1.00 88.94 104 LYS A O 1
ATOM 867 N N . PHE A 1 105 ? 8.740 10.843 -0.858 1.00 91.69 105 PHE A N 1
ATOM 868 C CA . PHE A 1 105 ? 8.942 11.681 -2.037 1.00 91.69 105 PHE A CA 1
ATOM 869 C C . PHE A 1 105 ? 10.397 11.651 -2.525 1.00 91.69 105 PHE A C 1
ATOM 871 O O . PHE A 1 105 ? 10.645 11.487 -3.716 1.00 91.69 105 PHE A O 1
ATOM 878 N N . LEU A 1 106 ? 11.363 11.708 -1.603 1.00 94.00 106 LEU A N 1
ATOM 879 C CA . LEU A 1 106 ? 12.785 11.589 -1.928 1.00 94.00 106 LEU A CA 1
ATOM 880 C C . LEU A 1 106 ? 13.107 10.236 -2.579 1.00 94.00 106 LEU A C 1
ATOM 882 O O . LEU A 1 106 ? 13.830 10.190 -3.568 1.00 94.00 106 LEU A O 1
ATOM 886 N N . TRP A 1 107 ? 12.520 9.147 -2.073 1.00 93.88 107 TRP A N 1
ATOM 887 C CA . TRP A 1 107 ? 12.649 7.821 -2.684 1.00 93.88 107 TRP A CA 1
ATOM 888 C C . TRP A 1 107 ? 12.132 7.778 -4.124 1.00 93.88 107 TRP A C 1
ATOM 890 O O . TRP A 1 107 ? 12.760 7.153 -4.975 1.00 93.88 107 TRP A O 1
ATOM 900 N N . VAL A 1 108 ? 11.023 8.463 -4.413 1.00 95.81 108 VAL A N 1
ATOM 901 C CA . VAL A 1 108 ? 10.475 8.556 -5.775 1.00 95.81 108 VAL A CA 1
ATOM 902 C C . VAL A 1 108 ? 11.417 9.332 -6.696 1.00 95.81 108 VAL A C 1
ATOM 904 O O . VAL A 1 108 ? 11.665 8.886 -7.811 1.00 95.81 108 VAL A O 1
ATOM 907 N N . ILE A 1 109 ? 11.993 10.447 -6.238 1.00 96.38 109 ILE A N 1
ATOM 908 C CA . ILE A 1 109 ? 12.966 11.215 -7.035 1.00 96.38 109 ILE A CA 1
ATOM 909 C C . ILE A 1 109 ? 14.197 10.366 -7.355 1.00 96.38 109 ILE A C 1
ATOM 911 O O . ILE A 1 109 ? 14.623 10.319 -8.506 1.00 96.38 109 ILE A O 1
ATOM 915 N N . ILE A 1 110 ? 14.745 9.670 -6.356 1.00 97.00 110 ILE A N 1
ATOM 916 C CA . ILE A 1 110 ? 15.897 8.780 -6.546 1.00 97.00 110 ILE A CA 1
ATOM 917 C C . ILE A 1 110 ? 15.555 7.683 -7.559 1.00 97.00 110 ILE A C 1
ATOM 919 O O . ILE A 1 110 ? 16.342 7.414 -8.462 1.00 97.00 110 ILE A O 1
ATOM 923 N N . PHE A 1 111 ? 14.366 7.090 -7.452 1.00 97.19 111 PHE A N 1
ATOM 924 C CA . PHE A 1 111 ? 13.896 6.082 -8.396 1.00 97.19 111 PHE A CA 1
ATOM 925 C C . PHE A 1 111 ? 13.815 6.628 -9.830 1.00 97.19 111 PHE A C 1
ATOM 927 O O . PHE A 1 111 ? 14.350 6.011 -10.746 1.00 97.19 111 PHE A O 1
ATOM 934 N N . ILE A 1 112 ? 13.222 7.809 -10.027 1.00 97.31 112 ILE A N 1
ATOM 935 C CA . ILE A 1 112 ? 13.135 8.452 -11.348 1.00 97.31 112 ILE A CA 1
ATOM 936 C C . ILE A 1 112 ? 14.530 8.760 -11.900 1.00 97.31 112 ILE A C 1
ATOM 938 O O . ILE A 1 112 ? 14.779 8.513 -13.075 1.00 97.31 112 ILE A O 1
ATOM 942 N N . ALA A 1 113 ? 15.452 9.251 -11.068 1.00 97.31 113 ALA A N 1
ATOM 943 C CA . ALA A 1 113 ? 16.817 9.552 -11.490 1.00 97.31 113 ALA A CA 1
ATOM 944 C C . ALA A 1 113 ? 17.568 8.292 -11.952 1.00 97.31 113 ALA A C 1
ATOM 946 O O . ALA A 1 113 ? 18.207 8.313 -13.002 1.00 97.31 113 ALA A O 1
ATOM 947 N N . ILE A 1 114 ? 17.442 7.182 -11.215 1.00 97.56 114 ILE A N 1
ATOM 948 C CA . ILE A 1 114 ? 18.030 5.891 -11.603 1.00 97.56 114 ILE A CA 1
ATOM 949 C C . ILE A 1 114 ? 17.470 5.433 -12.951 1.00 97.56 114 ILE A C 1
ATOM 951 O O . ILE A 1 114 ? 18.236 5.034 -13.825 1.00 97.56 114 ILE A O 1
ATOM 955 N N . PHE A 1 115 ? 16.152 5.523 -13.143 1.00 97.44 115 PHE A N 1
ATOM 956 C CA . PHE A 1 115 ? 15.538 5.169 -14.420 1.00 97.44 115 PHE A CA 1
ATOM 957 C C . PHE A 1 115 ? 15.962 6.106 -15.552 1.00 97.44 115 PHE A C 1
ATOM 959 O O . PHE A 1 115 ? 16.205 5.631 -16.654 1.00 97.44 115 PHE A O 1
ATOM 966 N N . GLY A 1 116 ? 16.120 7.404 -15.293 1.00 97.31 116 GLY A N 1
ATOM 967 C CA . GLY A 1 116 ? 16.635 8.356 -16.278 1.00 97.31 116 GLY A CA 1
ATOM 968 C C . GLY A 1 116 ? 18.034 7.981 -16.769 1.00 97.31 116 GLY A C 1
ATOM 969 O O . GLY A 1 116 ? 18.265 7.927 -17.973 1.00 97.31 116 GLY A O 1
ATOM 970 N N . VAL A 1 117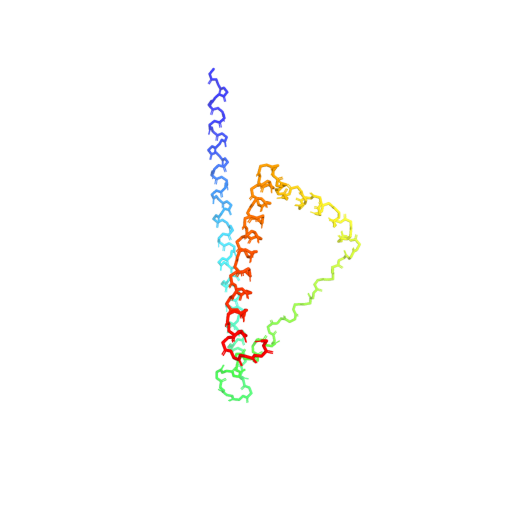 ? 18.942 7.635 -15.851 1.00 97.38 117 VAL A N 1
ATOM 971 C CA . VAL A 1 117 ? 20.287 7.150 -16.208 1.00 97.38 117 VAL A CA 1
ATOM 972 C C . VAL A 1 117 ? 20.217 5.810 -16.940 1.00 97.38 117 VAL A C 1
ATOM 974 O O . VAL A 1 117 ? 20.929 5.604 -17.918 1.00 97.38 117 VAL A O 1
ATOM 977 N N . PHE A 1 118 ? 19.344 4.902 -16.504 1.00 97.62 118 PHE A N 1
ATOM 978 C CA . PHE A 1 118 ? 19.151 3.615 -17.167 1.00 97.62 118 PHE A CA 1
ATOM 979 C C . PHE A 1 118 ? 18.698 3.782 -18.623 1.00 97.62 118 PHE A C 1
ATOM 981 O O . PHE A 1 118 ? 19.320 3.210 -19.516 1.00 97.62 118 PHE A O 1
ATOM 988 N N . PHE A 1 119 ? 17.663 4.587 -18.875 1.00 97.06 119 PHE A N 1
ATOM 989 C CA . PHE A 1 119 ? 17.176 4.846 -20.231 1.00 97.06 119 PHE A CA 1
ATOM 990 C C . PHE A 1 119 ? 18.223 5.542 -21.091 1.00 97.06 119 PHE A C 1
ATOM 992 O O . PHE A 1 119 ? 18.392 5.172 -22.244 1.00 97.06 119 PHE A O 1
ATOM 999 N N . PHE A 1 120 ? 18.990 6.462 -20.515 1.00 96.25 120 PHE A N 1
ATOM 1000 C CA . PHE A 1 120 ? 20.092 7.108 -21.217 1.00 96.25 120 PHE A CA 1
ATOM 1001 C C . PHE A 1 120 ? 21.172 6.113 -21.674 1.00 96.25 120 PHE A C 1
ATOM 1003 O O . PHE A 1 120 ? 21.619 6.161 -22.818 1.00 96.25 120 PHE A O 1
ATOM 1010 N N . CYS A 1 121 ? 21.548 5.153 -20.823 1.00 96.44 121 CYS A N 1
ATOM 1011 C CA . CYS A 1 121 ? 22.461 4.079 -21.218 1.00 96.44 121 CYS A CA 1
ATOM 1012 C C . CYS A 1 121 ? 21.862 3.180 -22.307 1.00 96.44 121 CYS A C 1
ATOM 1014 O O . CYS A 1 121 ? 22.570 2.770 -23.223 1.00 96.44 121 CYS A O 1
ATOM 1016 N N . VAL A 1 122 ? 20.569 2.864 -22.206 1.00 96.19 122 VAL A N 1
ATOM 1017 C CA . VAL A 1 122 ? 19.860 2.066 -23.213 1.00 96.19 122 VAL A CA 1
ATOM 1018 C C . VAL A 1 122 ? 19.847 2.787 -24.561 1.00 96.19 122 VAL A C 1
ATOM 1020 O O . VAL A 1 122 ? 20.177 2.167 -25.569 1.00 96.19 122 VAL A O 1
ATOM 1023 N N . ASP A 1 123 ? 19.554 4.087 -24.581 1.00 94.00 123 ASP A N 1
ATOM 1024 C CA . ASP A 1 123 ? 19.581 4.903 -25.798 1.00 94.00 123 ASP A CA 1
ATOM 1025 C C . ASP A 1 123 ? 20.973 4.924 -26.434 1.00 94.00 123 ASP A C 1
ATOM 1027 O O . ASP A 1 123 ? 21.091 4.747 -27.646 1.00 94.00 123 ASP A O 1
ATOM 1031 N N . TRP A 1 124 ? 22.038 5.053 -25.636 1.00 94.75 124 TRP A N 1
ATOM 1032 C CA . TRP A 1 124 ? 23.404 4.952 -26.156 1.00 94.75 124 TRP A CA 1
ATOM 1033 C C . TRP A 1 124 ? 23.705 3.589 -26.773 1.00 94.75 124 TRP A C 1
ATOM 1035 O O . TRP A 1 124 ? 24.270 3.525 -27.862 1.00 94.75 124 TRP A O 1
ATOM 1045 N N . ILE A 1 125 ? 23.291 2.500 -26.122 1.00 93.75 125 ILE A N 1
ATOM 1046 C CA . ILE A 1 125 ? 23.460 1.146 -26.665 1.00 93.75 125 ILE A CA 1
ATOM 1047 C C . ILE A 1 125 ? 22.723 1.012 -28.002 1.00 93.75 125 ILE A C 1
ATOM 1049 O O . ILE A 1 125 ? 23.274 0.457 -28.954 1.00 93.75 125 ILE A O 1
ATOM 1053 N N . PHE A 1 126 ? 21.502 1.544 -28.099 1.00 93.25 126 PHE A N 1
ATOM 1054 C CA . PHE A 1 126 ? 20.747 1.547 -29.349 1.00 93.25 126 PHE A CA 1
ATOM 1055 C C . PHE A 1 126 ? 21.423 2.380 -30.435 1.00 93.25 126 PHE A C 1
ATOM 1057 O O . PHE A 1 126 ? 21.521 1.905 -31.561 1.00 93.25 126 PHE A O 1
ATOM 1064 N N . GLN A 1 127 ? 21.931 3.573 -30.119 1.00 89.25 127 GLN A N 1
ATOM 1065 C CA . GLN A 1 127 ? 22.670 4.398 -31.080 1.00 89.25 127 GLN A CA 1
ATOM 1066 C C . GLN A 1 127 ? 23.891 3.658 -31.631 1.00 89.25 127 GLN A C 1
ATOM 1068 O O . GLN A 1 127 ? 24.042 3.562 -32.847 1.00 89.25 127 GLN A O 1
ATOM 1073 N N . THR A 1 128 ? 24.705 3.048 -30.764 1.00 88.19 128 THR A N 1
ATOM 1074 C CA . THR A 1 128 ? 25.873 2.268 -31.201 1.00 88.19 128 THR A CA 1
ATOM 1075 C C . THR A 1 128 ? 25.471 1.055 -32.045 1.00 88.19 128 THR A C 1
ATOM 1077 O O . THR A 1 128 ? 26.133 0.737 -33.031 1.00 88.19 128 THR A O 1
ATOM 1080 N N . LEU A 1 129 ? 24.370 0.378 -31.701 1.00 88.81 129 LEU A N 1
ATOM 1081 C CA . LEU A 1 129 ? 23.827 -0.713 -32.516 1.00 88.81 129 LEU A CA 1
ATOM 1082 C C . LEU A 1 129 ? 23.339 -0.220 -33.886 1.00 88.81 129 LEU A C 1
ATOM 1084 O O . LEU A 1 129 ? 23.585 -0.892 -34.886 1.00 88.81 129 LEU A O 1
ATOM 1088 N N . PHE A 1 130 ? 22.679 0.938 -33.960 1.00 87.81 130 PHE A N 1
ATOM 1089 C CA . PHE A 1 130 ? 22.221 1.509 -35.229 1.00 87.81 130 PHE A CA 1
ATOM 1090 C C . PHE A 1 130 ? 23.383 1.944 -36.132 1.00 87.81 130 PHE A C 1
ATOM 1092 O O . PHE A 1 130 ? 23.316 1.683 -37.336 1.00 87.81 130 PHE A O 1
ATOM 1099 N N . GLU A 1 131 ? 24.456 2.507 -35.565 1.00 83.44 131 GLU A N 1
ATOM 1100 C CA . GLU A 1 131 ? 25.706 2.796 -36.288 1.00 83.44 131 GLU A CA 1
ATOM 1101 C C . GLU A 1 131 ? 26.359 1.510 -36.824 1.00 83.44 131 GLU A C 1
ATOM 1103 O O . GLU A 1 131 ? 26.753 1.438 -37.989 1.00 83.44 131 GLU A O 1
ATOM 1108 N N . LEU A 1 132 ? 26.432 0.454 -36.004 1.00 82.19 132 LEU A N 1
ATOM 1109 C CA . LEU A 1 132 ? 27.000 -0.842 -36.400 1.00 82.19 132 LEU A CA 1
ATOM 1110 C C . LEU A 1 132 ? 26.226 -1.508 -37.542 1.00 82.19 132 LEU A C 1
ATOM 1112 O O . LEU A 1 132 ? 26.830 -2.127 -38.419 1.00 82.19 132 LEU A O 1
ATOM 1116 N N . ILE A 1 133 ? 24.897 -1.390 -37.540 1.00 85.19 133 ILE A N 1
ATOM 1117 C CA . ILE A 1 133 ? 24.034 -1.979 -38.572 1.00 85.19 133 ILE A CA 1
ATOM 1118 C C . ILE A 1 133 ? 23.963 -1.067 -39.822 1.00 85.19 133 ILE A C 1
ATOM 1120 O O . ILE A 1 133 ? 23.353 -1.453 -40.817 1.00 85.19 133 ILE A O 1
ATOM 1124 N N . LYS A 1 134 ? 24.631 0.106 -39.830 1.00 72.00 134 LYS A N 1
ATOM 1125 C CA . LYS A 1 134 ? 24.585 1.105 -40.922 1.00 72.00 134 LYS A CA 1
ATOM 1126 C C . LYS A 1 134 ? 23.155 1.448 -41.358 1.00 72.00 134 LYS A C 1
ATOM 1128 O O . LYS A 1 134 ? 22.865 1.605 -42.544 1.00 72.00 134 LYS A O 1
ATOM 1133 N N . ILE A 1 135 ? 22.233 1.497 -40.401 1.00 68.50 135 ILE A N 1
ATOM 1134 C CA . ILE A 1 135 ? 20.869 1.987 -40.658 1.00 68.50 135 ILE A CA 1
ATOM 1135 C C . ILE A 1 135 ? 20.866 3.526 -40.667 1.00 68.50 135 ILE A C 1
ATOM 1137 O O . ILE A 1 135 ? 20.009 4.135 -41.308 1.00 68.50 135 ILE A O 1
ATOM 1141 N N . ILE A 1 136 ? 21.862 4.125 -40.007 1.00 55.91 136 ILE A N 1
ATOM 1142 C CA . ILE A 1 136 ? 22.287 5.527 -40.086 1.00 55.91 136 ILE A CA 1
ATOM 1143 C C . ILE A 1 136 ? 23.746 5.556 -40.546 1.00 55.91 136 ILE A C 1
ATOM 1145 O O . ILE A 1 136 ? 24.499 4.638 -40.141 1.00 55.91 136 ILE A O 1
#

Solvent-accessible surface area (backbone atoms only — not comparable to full-atom values): 7789 Å² total; per-residue (Å²): 127,65,68,70,53,54,55,52,52,51,56,50,49,53,52,51,50,54,50,51,52,53,50,50,55,51,49,52,55,49,51,58,50,47,53,53,50,53,55,47,53,52,44,41,72,74,46,82,26,96,72,80,40,76,66,41,21,53,51,56,38,53,70,71,62,59,83,64,75,75,74,81,73,56,61,73,58,51,60,66,45,41,62,60,52,49,54,59,50,55,71,66,55,79,74,72,50,73,68,60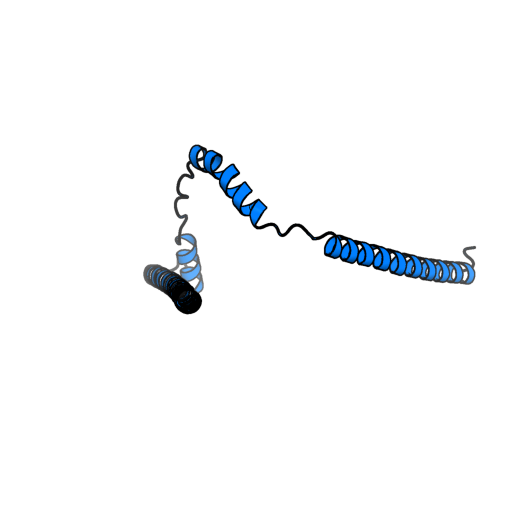,47,49,54,54,53,50,52,51,53,52,52,51,52,52,49,52,54,50,50,52,54,51,50,50,53,49,51,56,50,36,52,73,69,59,81,96

Mean predicted aligned error: 18.3 Å

Secondary structure (DSSP, 8-state):
--HHHHHHHHHHHHHHHHHHHHHHHHHHHHHHHHHHHHHHHHHHHH---TTSSHHHHHHHHHHHS---------HHHHHHHHHHHHHHHHTTS----HHHHHHHHHHHHHHHHHHHHHHHHHHHHHHHHHHHTT--

pLDDT: mean 79.92, std 11.87, range [51.41, 97.62]